Protein AF-A0A968MR74-F1 (afdb_monomer_lite)

Structure (mmCIF, N/CA/C/O backbone):
data_AF-A0A968MR74-F1
#
_entry.id   AF-A0A968MR74-F1
#
loop_
_atom_site.group_PDB
_atom_site.id
_atom_site.type_symbol
_atom_site.label_atom_id
_atom_site.label_alt_id
_atom_site.label_comp_id
_atom_site.label_asym_id
_atom_site.label_entity_id
_atom_site.label_seq_id
_atom_site.pdbx_PDB_ins_code
_atom_site.Cartn_x
_atom_site.Cartn_y
_atom_site.Cartn_z
_atom_site.occupancy
_atom_site.B_iso_or_equiv
_atom_site.auth_seq_id
_atom_site.auth_comp_id
_atom_site.auth_asym_id
_atom_site.auth_atom_id
_at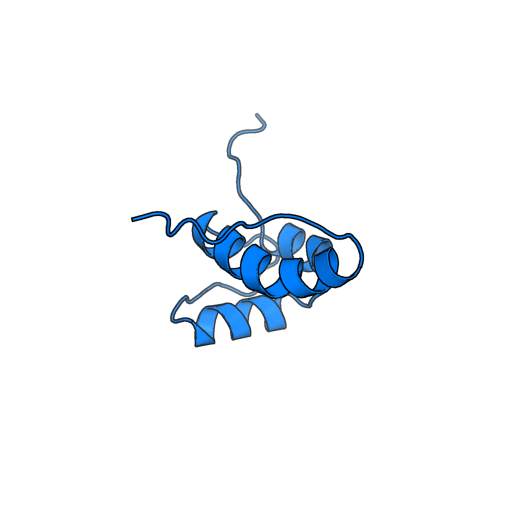om_site.pdbx_PDB_model_num
ATOM 1 N N . MET A 1 1 ? 6.102 15.796 -21.319 1.00 33.75 1 MET A N 1
ATOM 2 C CA . MET A 1 1 ? 5.097 14.754 -21.615 1.00 33.75 1 MET A CA 1
ATOM 3 C C . MET A 1 1 ? 4.887 13.970 -20.330 1.00 33.75 1 MET A C 1
ATOM 5 O O . MET A 1 1 ? 5.772 13.221 -19.934 1.00 33.75 1 MET A O 1
ATOM 9 N N . ILE A 1 2 ? 3.835 14.304 -19.576 1.00 48.06 2 ILE A N 1
ATOM 10 C CA . ILE A 1 2 ? 3.529 13.722 -18.257 1.00 48.06 2 ILE A CA 1
ATOM 11 C C . ILE A 1 2 ? 2.389 12.746 -18.498 1.00 48.06 2 ILE A C 1
ATOM 13 O O . ILE A 1 2 ? 1.231 13.007 -18.191 1.00 48.06 2 ILE A O 1
ATOM 17 N N . ASP A 1 3 ? 2.727 11.648 -19.154 1.00 52.53 3 ASP A N 1
ATOM 18 C CA . ASP A 1 3 ? 1.755 10.651 -19.543 1.00 52.53 3 ASP A CA 1
ATOM 19 C C . ASP A 1 3 ? 1.912 9.440 -18.650 1.00 52.53 3 ASP A C 1
ATOM 21 O O . ASP A 1 3 ? 3.005 8.906 -18.457 1.00 52.53 3 ASP A O 1
ATOM 25 N N . LYS A 1 4 ? 0.747 8.991 -18.192 1.00 46.94 4 LYS A N 1
ATOM 26 C CA . LYS A 1 4 ? 0.478 7.734 -17.510 1.00 46.94 4 LYS A CA 1
ATOM 27 C C . LYS A 1 4 ? 0.472 7.867 -15.989 1.00 46.94 4 LYS A C 1
ATOM 29 O O . LYS A 1 4 ? 1.469 8.082 -15.306 1.00 46.94 4 LYS A O 1
ATOM 34 N N . LYS A 1 5 ? -0.749 7.709 -15.483 1.00 57.88 5 LYS A N 1
ATOM 35 C CA . LYS A 1 5 ? -1.186 7.517 -14.100 1.00 57.88 5 LYS A CA 1
ATOM 36 C C . LYS A 1 5 ? -0.557 6.238 -13.522 1.00 57.88 5 LYS A C 1
ATOM 38 O O . LYS A 1 5 ? -1.251 5.301 -13.153 1.00 57.88 5 LYS A O 1
ATOM 43 N N . GLU A 1 6 ? 0.771 6.164 -13.534 1.00 63.66 6 GLU A N 1
ATOM 44 C CA . GLU A 1 6 ? 1.549 5.039 -13.035 1.00 63.66 6 GLU A CA 1
ATOM 45 C C . GLU A 1 6 ? 1.681 5.218 -11.538 1.00 63.66 6 GLU A C 1
ATOM 47 O O . GLU A 1 6 ? 2.439 6.056 -11.036 1.00 63.66 6 GLU A O 1
ATOM 52 N N . LEU A 1 7 ? 0.877 4.449 -10.818 1.00 75.38 7 LEU A N 1
ATOM 53 C CA . LEU A 1 7 ? 1.002 4.356 -9.387 1.00 75.38 7 LEU A CA 1
ATOM 54 C C . LEU A 1 7 ? 2.304 3.609 -9.096 1.00 75.38 7 LEU A C 1
ATOM 56 O O . LEU A 1 7 ? 2.420 2.410 -9.325 1.00 75.38 7 LEU A O 1
ATOM 60 N N . ARG A 1 8 ? 3.338 4.347 -8.698 1.00 86.88 8 ARG A N 1
ATOM 61 C CA . ARG A 1 8 ? 4.646 3.758 -8.406 1.00 86.88 8 ARG A CA 1
ATOM 62 C C . ARG A 1 8 ? 4.655 3.174 -7.007 1.00 86.88 8 ARG A C 1
ATOM 64 O O . ARG A 1 8 ? 4.112 3.775 -6.082 1.00 86.88 8 ARG A O 1
ATOM 71 N N . LEU A 1 9 ? 5.364 2.068 -6.838 1.00 86.81 9 LEU A N 1
ATOM 72 C CA . LEU A 1 9 ? 5.528 1.411 -5.544 1.00 86.81 9 LEU A CA 1
ATOM 73 C C . LEU A 1 9 ? 6.128 2.355 -4.485 1.00 86.81 9 LEU A C 1
ATOM 75 O O . LEU A 1 9 ? 5.701 2.352 -3.335 1.00 86.81 9 LEU A O 1
ATOM 79 N N . SER A 1 10 ? 7.033 3.253 -4.895 1.00 87.06 10 SER A N 1
ATOM 80 C CA . SER A 1 10 ? 7.565 4.328 -4.039 1.00 87.06 10 SER A CA 1
ATOM 81 C C . SER A 1 10 ? 6.511 5.304 -3.511 1.00 87.06 10 SER A C 1
ATOM 83 O O . SER A 1 10 ? 6.656 5.790 -2.390 1.00 87.06 10 SER A O 1
ATOM 85 N N . LYS A 1 11 ? 5.456 5.603 -4.284 1.00 85.75 11 LYS A N 1
ATOM 86 C CA . LYS A 1 11 ? 4.338 6.422 -3.792 1.00 85.75 11 LYS A CA 1
ATOM 87 C C . LYS A 1 11 ? 3.563 5.676 -2.714 1.00 85.75 11 LYS A C 1
ATOM 89 O O . LYS A 1 11 ? 3.259 6.274 -1.695 1.00 85.75 11 LYS A O 1
ATOM 94 N N . LEU A 1 12 ? 3.316 4.382 -2.912 1.00 84.12 12 LEU A N 1
ATOM 95 C CA . LEU A 1 12 ? 2.577 3.550 -1.956 1.00 84.12 12 LEU A CA 1
ATOM 96 C C . LEU A 1 12 ? 3.307 3.394 -0.632 1.00 84.12 12 LEU A C 1
ATOM 98 O O . LEU A 1 12 ? 2.720 3.594 0.423 1.00 84.12 12 LEU A O 1
ATOM 102 N N . ALA A 1 13 ? 4.605 3.105 -0.700 1.00 87.50 13 ALA A N 1
ATOM 103 C CA . ALA A 1 13 ? 5.455 3.013 0.478 1.00 87.50 13 ALA A CA 1
ATOM 104 C C . ALA A 1 13 ? 5.399 4.295 1.323 1.00 87.50 13 ALA A C 1
ATOM 106 O O . ALA A 1 13 ? 5.300 4.243 2.546 1.00 87.50 13 ALA A O 1
ATOM 107 N N . ARG A 1 14 ? 5.402 5.461 0.663 1.00 87.06 14 ARG A N 1
ATOM 108 C CA . ARG A 1 14 ? 5.315 6.766 1.332 1.00 87.06 14 ARG A CA 1
ATOM 109 C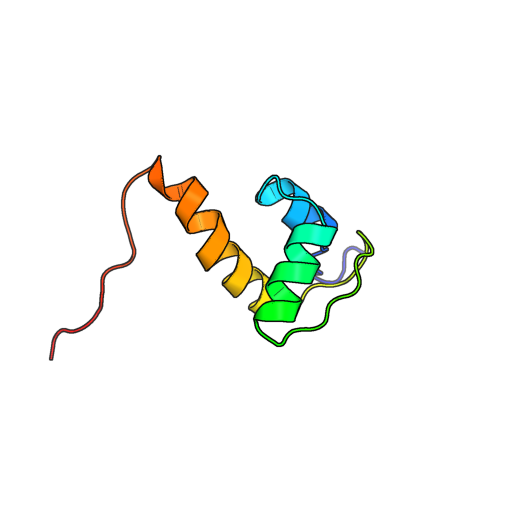 C . ARG A 1 14 ? 3.917 7.082 1.863 1.00 87.06 14 ARG A C 1
ATOM 111 O O . ARG A 1 14 ? 3.820 7.569 2.981 1.00 87.06 14 ARG A O 1
ATOM 118 N N . GLU A 1 15 ? 2.866 6.801 1.096 1.00 83.81 15 GLU A N 1
ATOM 119 C CA . GLU A 1 15 ? 1.467 7.015 1.504 1.00 83.81 15 GLU A CA 1
ATOM 120 C C . GLU A 1 15 ? 1.094 6.202 2.743 1.00 83.81 15 GLU A C 1
ATOM 122 O O . GLU A 1 15 ? 0.497 6.727 3.678 1.00 83.81 15 GLU A O 1
ATOM 127 N N . PHE A 1 16 ? 1.483 4.929 2.772 1.00 83.19 16 PHE A N 1
ATOM 128 C CA . PHE A 1 16 ? 1.149 4.025 3.869 1.00 83.19 16 PHE A CA 1
ATOM 129 C C . PHE A 1 16 ? 2.207 3.997 4.980 1.00 83.19 16 PHE A C 1
ATOM 131 O O . PHE A 1 16 ? 2.042 3.275 5.958 1.00 83.19 16 PHE A O 1
ATOM 138 N N . ASN A 1 17 ? 3.298 4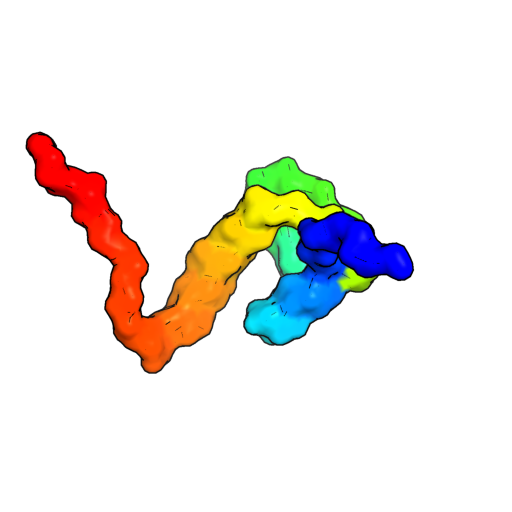.757 4.835 1.00 85.44 17 ASN A N 1
ATOM 139 C CA . ASN A 1 17 ? 4.440 4.745 5.755 1.00 85.44 17 ASN A CA 1
ATOM 140 C C . ASN A 1 17 ? 5.024 3.333 6.005 1.00 85.44 17 ASN A C 1
ATOM 142 O O . ASN A 1 17 ? 5.512 3.022 7.088 1.00 85.44 17 ASN A O 1
ATOM 146 N N . VAL A 1 18 ? 4.980 2.464 4.991 1.00 86.38 18 VAL A N 1
ATOM 147 C CA . VAL A 1 18 ? 5.493 1.083 5.042 1.00 86.38 18 VAL A CA 1
ATOM 148 C C . VAL A 1 18 ? 6.600 0.873 4.021 1.00 86.38 18 VAL A C 1
ATOM 150 O O . VAL A 1 18 ? 6.639 1.495 2.961 1.00 86.38 18 VAL A O 1
ATOM 153 N N . GLY A 1 19 ? 7.522 -0.037 4.333 1.00 89.75 19 GLY A N 1
ATOM 154 C CA . GLY A 1 19 ? 8.619 -0.382 3.437 1.00 89.75 19 GLY A CA 1
ATOM 155 C C . GLY A 1 19 ? 8.130 -0.997 2.124 1.00 89.75 19 GLY A C 1
ATOM 156 O O . GLY A 1 19 ? 7.153 -1.745 2.091 1.00 89.75 19 GLY A O 1
ATOM 157 N N . ILE A 1 20 ? 8.865 -0.739 1.039 1.00 90.50 20 ILE A N 1
ATOM 158 C CA . ILE A 1 20 ? 8.599 -1.340 -0.277 1.00 90.50 20 ILE A CA 1
ATOM 159 C C . ILE A 1 20 ? 8.572 -2.873 -0.177 1.00 90.50 20 ILE A C 1
ATOM 161 O O . ILE A 1 20 ? 7.647 -3.509 -0.674 1.00 90.50 20 ILE A O 1
ATOM 165 N N . SER A 1 21 ? 9.541 -3.458 0.530 1.00 90.81 21 SER A N 1
ATOM 166 C CA . SER A 1 21 ? 9.621 -4.902 0.761 1.00 90.81 21 SER A CA 1
ATOM 167 C C . SER A 1 21 ? 8.392 -5.444 1.495 1.00 90.81 21 SER A C 1
ATOM 169 O O . SER A 1 21 ? 7.907 -6.515 1.152 1.00 90.81 21 SER A O 1
ATOM 171 N N . THR A 1 22 ? 7.850 -4.690 2.458 1.00 91.06 22 THR A N 1
ATOM 172 C CA . THR A 1 22 ? 6.633 -5.055 3.199 1.00 91.06 22 THR A CA 1
ATOM 173 C C . THR A 1 22 ? 5.416 -5.086 2.283 1.00 91.06 22 THR A C 1
ATOM 175 O O . THR A 1 22 ? 4.642 -6.038 2.322 1.00 91.06 22 THR A O 1
ATOM 178 N N . ILE A 1 23 ? 5.272 -4.074 1.422 1.00 88.81 23 ILE A N 1
ATOM 179 C CA . ILE A 1 23 ? 4.190 -4.014 0.434 1.00 88.81 23 ILE A CA 1
ATOM 180 C C . ILE A 1 23 ? 4.285 -5.192 -0.540 1.00 88.81 23 ILE A C 1
ATOM 182 O O . ILE A 1 23 ? 3.280 -5.842 -0.823 1.00 88.81 23 ILE A O 1
ATOM 186 N N . VAL A 1 24 ? 5.485 -5.482 -1.046 1.00 90.31 24 VAL A N 1
ATOM 187 C CA . VAL A 1 24 ? 5.705 -6.604 -1.967 1.00 90.31 24 VAL A CA 1
ATOM 188 C C . VAL A 1 24 ? 5.390 -7.938 -1.301 1.00 90.31 24 VAL A C 1
ATOM 190 O O . VAL A 1 24 ? 4.697 -8.753 -1.902 1.00 90.31 24 VAL A O 1
ATOM 193 N N . ASP A 1 25 ? 5.844 -8.155 -0.066 1.00 91.44 25 ASP A N 1
ATOM 194 C CA . ASP A 1 25 ? 5.560 -9.382 0.684 1.00 91.44 25 ASP A CA 1
ATOM 195 C C . ASP A 1 25 ? 4.056 -9.556 0.944 1.00 91.44 25 ASP A C 1
ATOM 197 O O . ASP A 1 25 ? 3.505 -10.645 0.771 1.00 91.44 25 ASP A O 1
ATOM 201 N N . PHE A 1 26 ? 3.364 -8.461 1.274 1.00 90.06 26 PHE A N 1
ATOM 202 C CA . PHE A 1 26 ? 1.916 -8.447 1.457 1.00 90.06 26 PHE A CA 1
ATOM 203 C C . PHE A 1 26 ? 1.164 -8.818 0.173 1.00 90.06 26 PHE A C 1
ATOM 205 O O . PHE A 1 26 ? 0.302 -9.700 0.178 1.00 90.06 26 PHE A O 1
ATOM 212 N N . LEU A 1 27 ? 1.511 -8.178 -0.946 1.00 88.25 27 LEU A N 1
ATOM 213 C CA . LEU A 1 27 ? 0.910 -8.483 -2.241 1.00 88.25 27 LEU A CA 1
ATOM 214 C C . LEU A 1 27 ? 1.202 -9.927 -2.656 1.00 88.25 27 LEU A C 1
ATOM 216 O O . LEU A 1 27 ? 0.290 -10.632 -3.091 1.00 88.25 27 LEU A O 1
ATOM 220 N N . LYS A 1 28 ? 2.430 -10.403 -2.427 1.00 90.25 28 LYS A N 1
ATOM 221 C CA . LYS A 1 28 ? 2.837 -11.781 -2.717 1.00 90.25 28 LYS A CA 1
ATOM 222 C C . LYS A 1 28 ? 1.996 -12.789 -1.937 1.00 90.25 28 LYS A C 1
ATOM 224 O O . LYS A 1 28 ? 1.552 -13.776 -2.516 1.00 90.25 28 LYS A O 1
ATOM 229 N N . LYS A 1 29 ? 1.692 -12.508 -0.665 1.00 89.56 29 LYS A N 1
ATOM 230 C CA . LYS A 1 29 ? 0.781 -13.317 0.168 1.00 89.56 29 LYS A CA 1
ATOM 231 C C . LYS A 1 29 ? -0.663 -13.338 -0.341 1.00 89.56 29 LYS A C 1
ATOM 233 O O . LYS A 1 29 ? -1.332 -14.354 -0.192 1.00 89.56 29 LYS A O 1
ATOM 238 N N . LYS A 1 30 ? -1.140 -12.258 -0.970 1.00 85.44 30 LYS A N 1
ATOM 239 C CA . LYS A 1 30 ? -2.455 -12.209 -1.643 1.00 85.44 30 LYS A CA 1
ATOM 240 C C . LYS A 1 30 ? -2.461 -12.907 -3.015 1.00 85.44 30 LYS A C 1
ATOM 242 O O . LYS A 1 30 ? -3.512 -12.985 -3.638 1.00 85.44 30 LYS A O 1
ATOM 247 N N . GLY A 1 31 ? -1.315 -13.412 -3.484 1.00 87.81 31 GLY A N 1
ATOM 248 C CA . GLY A 1 31 ? -1.166 -14.048 -4.797 1.00 87.81 31 GLY A CA 1
ATOM 249 C C . GLY A 1 31 ? -0.712 -13.097 -5.911 1.00 87.81 31 GLY A C 1
ATOM 250 O O . GLY A 1 31 ? -0.702 -13.480 -7.078 1.00 87.81 31 GLY A O 1
ATOM 251 N N . HIS A 1 32 ? -0.312 -11.866 -5.578 1.00 86.19 32 HIS A N 1
ATOM 252 C CA . HIS A 1 32 ? 0.160 -10.867 -6.535 1.00 86.19 32 HIS A CA 1
ATOM 253 C C . HIS A 1 32 ? 1.677 -10.685 -6.447 1.00 86.19 32 HIS A C 1
ATOM 255 O O . HIS A 1 32 ? 2.207 -10.224 -5.441 1.00 86.19 32 HIS A O 1
ATOM 261 N N . THR A 1 33 ? 2.401 -10.997 -7.520 1.00 86.44 33 THR A N 1
ATOM 262 C CA . THR A 1 33 ? 3.860 -10.808 -7.553 1.00 86.44 33 THR A CA 1
ATOM 263 C C . THR A 1 33 ? 4.194 -9.419 -8.089 1.00 86.44 33 THR A C 1
ATOM 265 O O . THR A 1 33 ? 3.803 -9.079 -9.204 1.00 86.44 33 THR A O 1
ATOM 268 N N . VAL A 1 34 ? 4.916 -8.617 -7.303 1.00 86.69 34 VAL A N 1
ATOM 269 C CA . VAL A 1 34 ? 5.353 -7.262 -7.677 1.00 86.69 34 VAL A CA 1
ATOM 270 C C . VAL A 1 34 ? 6.844 -7.122 -7.417 1.00 86.69 34 VAL A C 1
ATOM 272 O O . VAL A 1 34 ? 7.359 -7.654 -6.439 1.00 86.69 34 VAL A O 1
ATOM 275 N N . ASP A 1 35 ? 7.541 -6.407 -8.293 1.00 89.12 35 ASP A N 1
ATOM 276 C CA . ASP A 1 35 ? 8.974 -6.180 -8.152 1.00 89.12 35 ASP A CA 1
ATOM 277 C C . ASP A 1 35 ? 9.272 -5.101 -7.087 1.00 89.12 35 ASP A C 1
ATOM 279 O O . ASP A 1 35 ? 8.649 -4.034 -7.131 1.00 89.12 35 ASP A O 1
ATOM 283 N N . PRO A 1 36 ? 10.221 -5.323 -6.153 1.00 88.31 36 PRO A N 1
ATOM 284 C CA . PRO A 1 36 ? 10.547 -4.394 -5.065 1.00 88.31 36 PRO A CA 1
ATOM 285 C C . PRO A 1 36 ? 11.288 -3.120 -5.497 1.00 88.31 36 PRO A C 1
ATOM 287 O O . PRO A 1 36 ? 11.831 -2.401 -4.658 1.00 88.31 36 PRO A O 1
ATOM 290 N N . ASN A 1 37 ? 11.310 -2.787 -6.784 1.00 87.75 37 ASN A N 1
ATOM 291 C CA . ASN A 1 37 ? 11.871 -1.534 -7.257 1.00 87.75 37 ASN A CA 1
ATOM 292 C C . ASN A 1 37 ? 10.919 -0.336 -6.975 1.00 87.75 37 ASN A C 1
ATOM 294 O O . ASN A 1 37 ? 9.727 -0.377 -7.283 1.00 87.75 37 ASN A O 1
ATOM 298 N N . PRO A 1 38 ? 11.404 0.795 -6.422 1.00 84.62 38 PRO A N 1
ATOM 299 C CA . PRO A 1 38 ? 10.595 2.004 -6.196 1.00 84.62 38 PRO A CA 1
ATOM 300 C C . PRO A 1 38 ? 9.952 2.579 -7.467 1.00 84.62 38 PRO A C 1
ATOM 302 O O . PRO A 1 38 ? 8.945 3.293 -7.385 1.00 84.62 38 PRO A O 1
ATOM 305 N N . A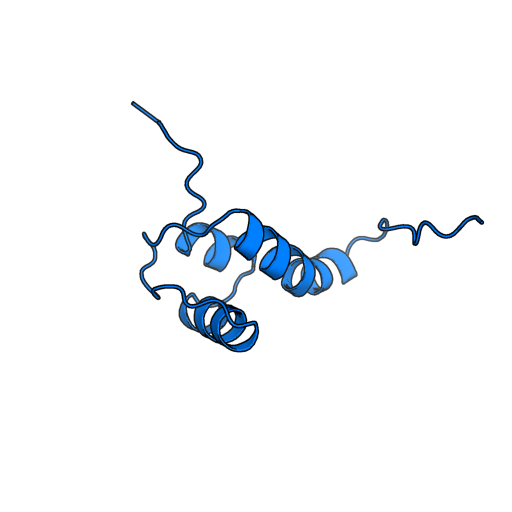SN A 1 39 ? 10.538 2.290 -8.631 1.00 86.81 39 ASN A N 1
ATOM 306 C CA . ASN A 1 39 ? 10.018 2.679 -9.939 1.00 86.81 39 ASN A CA 1
ATOM 307 C C . ASN A 1 39 ? 9.071 1.636 -10.546 1.00 86.81 39 ASN A C 1
ATOM 309 O O . ASN A 1 39 ? 8.538 1.874 -11.630 1.00 86.81 39 ASN A O 1
ATOM 313 N N . THR A 1 40 ? 8.833 0.516 -9.856 1.00 87.81 40 THR A N 1
ATOM 314 C CA . THR A 1 40 ? 7.866 -0.496 -10.276 1.00 87.81 40 THR A CA 1
ATOM 315 C C . THR A 1 40 ? 6.483 0.114 -10.381 1.00 87.81 40 THR A C 1
ATOM 317 O O . THR A 1 40 ? 6.014 0.837 -9.493 1.00 87.81 40 THR A O 1
ATOM 320 N N . LYS A 1 41 ? 5.829 -0.208 -11.493 1.00 85.00 41 LYS A N 1
ATOM 321 C CA . LYS A 1 41 ? 4.451 0.168 -11.774 1.00 85.00 41 LYS A CA 1
ATOM 322 C C . LYS A 1 41 ? 3.541 -0.792 -11.031 1.00 85.00 41 LYS A C 1
ATOM 324 O O . LYS A 1 41 ? 3.614 -2.001 -11.226 1.00 85.00 41 LYS A O 1
ATOM 329 N N . VAL A 1 42 ? 2.689 -0.236 -10.188 1.00 83.69 42 VAL A N 1
ATOM 330 C CA . VAL A 1 42 ? 1.697 -0.978 -9.425 1.00 83.69 42 VAL A CA 1
ATOM 331 C C . VAL A 1 42 ? 0.351 -0.759 -10.090 1.00 83.69 42 VAL A C 1
ATOM 333 O O . VAL A 1 42 ? -0.037 0.376 -10.382 1.00 83.69 42 VAL A O 1
ATOM 336 N N . ALA A 1 43 ? -0.349 -1.856 -10.366 1.00 83.12 43 ALA A N 1
ATOM 337 C CA . ALA A 1 43 ? -1.696 -1.770 -10.898 1.00 83.12 43 ALA A CA 1
ATOM 338 C C . ALA A 1 43 ? -2.612 -1.076 -9.872 1.00 83.12 43 ALA A C 1
ATOM 340 O O . ALA A 1 43 ? -2.476 -1.320 -8.669 1.00 83.12 43 ALA A O 1
ATOM 341 N N . PRO A 1 44 ? -3.560 -0.237 -10.320 1.00 80.00 44 PRO A N 1
ATOM 342 C CA . PRO A 1 44 ? -4.496 0.435 -9.421 1.00 80.00 44 PRO A CA 1
ATOM 343 C C . PRO A 1 44 ? -5.312 -0.555 -8.578 1.00 80.00 44 PRO A C 1
ATOM 345 O O . PRO A 1 44 ? -5.682 -0.228 -7.459 1.00 80.00 44 PRO A O 1
ATOM 348 N N . GLU A 1 45 ? -5.517 -1.781 -9.059 1.00 81.69 45 GLU A N 1
ATOM 349 C CA . GLU A 1 45 ? -6.185 -2.838 -8.291 1.00 81.69 45 GLU A CA 1
ATOM 350 C C . GLU A 1 45 ? -5.377 -3.260 -7.058 1.00 81.69 45 GLU A C 1
ATOM 352 O O . GLU A 1 45 ? -5.923 -3.380 -5.966 1.00 81.69 45 GLU A O 1
ATOM 357 N N . LEU A 1 46 ? -4.055 -3.401 -7.198 1.00 83.12 46 LEU A N 1
ATOM 358 C CA . LEU A 1 46 ? -3.163 -3.727 -6.081 1.00 83.12 46 LEU A CA 1
ATOM 359 C C . LEU A 1 46 ? -3.107 -2.584 -5.070 1.00 83.12 46 LEU A C 1
ATOM 361 O O . LEU A 1 46 ? -3.038 -2.819 -3.867 1.00 83.12 46 LEU A O 1
ATOM 365 N N . PHE A 1 47 ? -3.175 -1.345 -5.553 1.00 82.38 47 PHE A N 1
ATOM 366 C CA . PHE A 1 47 ? -3.322 -0.191 -4.680 1.00 82.38 47 PHE A CA 1
ATOM 367 C C . PHE A 1 47 ? -4.635 -0.196 -3.917 1.00 82.38 47 PHE A C 1
ATOM 369 O O . PHE A 1 47 ? -4.611 0.099 -2.733 1.00 82.38 47 PHE A O 1
ATOM 376 N N . ASP A 1 48 ? -5.755 -0.539 -4.547 1.00 81.88 48 ASP A N 1
ATOM 377 C CA . ASP A 1 48 ? -7.046 -0.596 -3.861 1.00 81.88 48 ASP A CA 1
ATOM 378 C C . ASP A 1 48 ? -7.032 -1.656 -2.747 1.00 81.88 48 ASP A C 1
ATOM 380 O O . ASP A 1 48 ? -7.554 -1.420 -1.659 1.00 81.88 48 ASP A O 1
ATOM 384 N N . VAL A 1 49 ? -6.350 -2.787 -2.973 1.00 84.44 49 VAL A N 1
ATOM 385 C CA . VAL A 1 49 ? -6.116 -3.817 -1.948 1.00 84.44 49 VAL A CA 1
ATOM 386 C C . VAL A 1 49 ? -5.248 -3.277 -0.807 1.00 84.44 49 VAL A C 1
ATOM 388 O O . VAL A 1 49 ? -5.624 -3.401 0.357 1.00 84.44 49 VAL A O 1
ATOM 391 N N . LEU A 1 50 ? -4.114 -2.643 -1.121 1.00 82.31 50 LEU A N 1
ATOM 392 C CA . LEU A 1 50 ? -3.229 -2.050 -0.114 1.00 82.31 50 LEU A CA 1
ATOM 393 C C . LEU A 1 50 ? -3.918 -0.921 0.653 1.00 82.31 50 LEU A C 1
ATOM 395 O O . LEU A 1 50 ? -3.824 -0.861 1.867 1.00 82.31 50 LEU A O 1
ATOM 399 N N . SER A 1 51 ? -4.652 -0.053 -0.032 1.00 80.00 51 SER A N 1
ATOM 400 C CA . SER A 1 51 ? -5.415 1.024 0.583 1.00 80.00 51 SER A CA 1
ATOM 401 C C . SER A 1 51 ? -6.525 0.463 1.461 1.00 80.00 51 SER A C 1
ATOM 403 O O . SER A 1 51 ? -6.687 0.905 2.584 1.00 80.00 51 SER A O 1
ATOM 405 N N . LYS A 1 52 ? -7.254 -0.574 1.053 1.00 80.06 52 LYS A N 1
ATOM 406 C CA . LYS A 1 52 ? -8.244 -1.195 1.948 1.00 80.06 52 LYS A CA 1
ATOM 407 C C . LYS A 1 52 ? -7.622 -1.738 3.234 1.00 80.06 52 LYS A C 1
ATOM 409 O O . LYS A 1 52 ? -8.222 -1.591 4.293 1.00 80.06 52 LYS A O 1
ATOM 414 N N . GLU A 1 53 ? -6.440 -2.330 3.155 1.00 81.00 53 GLU A N 1
ATOM 415 C CA . GLU A 1 53 ? -5.793 -2.980 4.300 1.00 81.00 53 GLU A CA 1
ATOM 416 C C . GLU A 1 53 ? -5.054 -1.957 5.178 1.00 81.00 53 GLU A C 1
ATOM 418 O O . GLU A 1 53 ? -5.335 -1.837 6.366 1.00 81.00 53 GLU A O 1
ATOM 423 N N . TYR A 1 54 ? -4.196 -1.127 4.582 1.00 78.94 54 TYR A N 1
ATOM 424 C CA . TYR A 1 54 ? -3.390 -0.122 5.282 1.00 78.94 54 TYR A CA 1
ATOM 425 C C . TYR A 1 54 ? -4.134 1.198 5.540 1.00 78.94 54 TYR A C 1
ATOM 427 O O . TYR A 1 54 ? -3.888 1.849 6.553 1.00 78.94 54 TYR A O 1
ATOM 435 N N . SER A 1 55 ? -5.080 1.616 4.689 1.00 69.38 55 SER A N 1
ATOM 436 C CA . SER A 1 55 ? -5.920 2.789 4.997 1.00 69.38 55 SER A CA 1
ATOM 437 C C . SER A 1 55 ? -6.979 2.497 6.056 1.00 69.38 55 SER A C 1
ATOM 439 O O . SER A 1 55 ? -7.506 3.459 6.608 1.00 69.38 55 SER A O 1
ATOM 441 N N . SER A 1 56 ? -7.287 1.233 6.374 1.00 58.75 56 SER A N 1
ATOM 442 C CA . SER A 1 56 ? -8.111 0.905 7.549 1.00 58.75 56 SER A CA 1
ATOM 443 C C . SER A 1 56 ? -7.389 1.269 8.851 1.00 58.75 56 SER A C 1
ATOM 445 O O . SER A 1 56 ? -8.013 1.811 9.759 1.00 58.75 56 SER A O 1
ATOM 447 N N . ASP A 1 57 ? -6.065 1.095 8.895 1.00 55.94 57 ASP A N 1
ATOM 448 C CA . ASP A 1 57 ? -5.214 1.510 10.018 1.00 55.94 57 ASP A CA 1
ATOM 449 C C . ASP A 1 57 ? -5.117 3.048 10.125 1.00 55.94 57 ASP A C 1
ATOM 451 O O . ASP A 1 57 ? -5.212 3.626 11.208 1.00 55.94 57 ASP A O 1
ATOM 455 N N . ILE A 1 58 ? -5.042 3.744 8.981 1.00 54.84 58 ILE A N 1
ATOM 456 C CA . ILE A 1 58 ? -4.968 5.217 8.920 1.00 54.84 58 ILE A CA 1
ATOM 457 C C . ILE A 1 58 ? -6.333 5.881 9.213 1.00 54.84 58 ILE A C 1
ATOM 459 O O . ILE A 1 58 ? -6.388 6.914 9.885 1.00 54.84 58 ILE A O 1
ATOM 463 N N . ASN A 1 59 ? -7.450 5.296 8.761 1.00 45.56 59 ASN A N 1
ATOM 464 C CA . ASN A 1 59 ? -8.804 5.824 9.006 1.00 45.56 59 ASN A CA 1
ATOM 465 C C . ASN A 1 59 ? -9.382 5.431 10.371 1.00 45.56 59 ASN A C 1
ATOM 467 O O . ASN A 1 59 ? -10.362 6.035 10.801 1.00 45.56 59 ASN A O 1
ATOM 471 N N . ALA A 1 60 ? -8.767 4.508 11.117 1.00 47.69 60 ALA A N 1
ATOM 472 C CA . ALA A 1 60 ? -9.189 4.215 12.489 1.00 47.69 60 ALA A CA 1
ATOM 473 C C . ALA A 1 60 ? -9.077 5.437 13.431 1.00 47.69 60 ALA A C 1
ATOM 475 O O . ALA A 1 60 ? -9.709 5.461 14.485 1.00 47.69 60 ALA A O 1
ATOM 476 N N . LYS A 1 61 ? -8.339 6.492 13.041 1.00 49.34 61 LYS A N 1
ATOM 477 C CA . LYS A 1 61 ? -8.281 7.773 13.770 1.00 49.34 61 LYS A CA 1
ATOM 478 C C . LYS A 1 61 ? -9.187 8.886 13.226 1.00 49.34 61 LYS A C 1
ATOM 480 O O . LYS A 1 61 ? -9.274 9.934 13.862 1.00 49.34 61 LYS A O 1
ATOM 485 N N . LYS A 1 62 ? -9.888 8.702 12.103 1.00 42.97 62 LYS A N 1
ATOM 486 C CA . LYS A 1 62 ? -10.812 9.715 11.565 1.00 42.97 62 LYS A CA 1
ATOM 487 C C . LYS A 1 62 ? -12.070 9.016 11.064 1.00 42.97 62 LYS A C 1
ATOM 489 O O . LYS A 1 62 ? -12.064 8.383 10.019 1.00 42.97 62 LYS A O 1
ATOM 494 N N . GLY A 1 63 ? -13.113 9.066 11.887 1.00 52.25 63 GLY A N 1
ATOM 495 C CA . GLY A 1 63 ? -14.322 8.277 11.704 1.00 52.25 63 GLY A CA 1
ATOM 496 C C . GLY A 1 63 ? -15.000 8.422 10.337 1.00 52.25 63 GLY A C 1
ATOM 497 O O . GLY A 1 63 ? -14.886 9.447 9.672 1.00 52.25 63 GLY A O 1
ATOM 498 N N . ILE A 1 64 ? -15.818 7.399 10.055 1.00 49.22 64 ILE A N 1
ATOM 499 C CA . ILE A 1 64 ? -16.928 7.340 9.089 1.00 49.22 64 ILE A CA 1
ATOM 500 C C . ILE A 1 64 ? -16.567 6.825 7.681 1.00 49.22 64 ILE A C 1
ATOM 502 O O . ILE A 1 64 ? -15.899 7.488 6.898 1.00 49.22 64 ILE A O 1
ATOM 506 N N . GLY A 1 65 ? -17.185 5.687 7.319 1.00 48.91 65 GLY A N 1
ATOM 507 C CA . GLY A 1 65 ? -17.812 5.552 5.998 1.00 48.91 65 GLY A CA 1
ATOM 508 C C . GLY A 1 65 ? -17.373 4.406 5.083 1.00 48.91 65 GLY A C 1
ATOM 509 O O . GLY A 1 65 ? -16.859 4.672 4.005 1.00 48.91 65 GLY A O 1
ATOM 510 N N . LYS A 1 66 ? -17.725 3.152 5.403 1.00 42.19 66 LYS A N 1
ATOM 511 C CA . LYS A 1 66 ? -18.279 2.230 4.388 1.00 42.19 66 LYS A CA 1
ATOM 512 C C . LYS A 1 66 ? -19.450 1.461 4.987 1.00 42.19 66 LYS A C 1
ATOM 514 O O . LYS A 1 66 ? -19.279 0.452 5.667 1.00 42.19 66 LYS A O 1
ATOM 519 N N . SER A 1 67 ? -20.646 1.987 4.734 1.00 43.28 67 SER A N 1
ATOM 520 C CA . SER A 1 67 ? -21.912 1.286 4.895 1.00 43.28 67 SER A CA 1
ATOM 521 C C . SER A 1 67 ? -21.824 -0.090 4.241 1.00 43.28 67 SER A C 1
ATOM 523 O O . SER A 1 67 ? -21.565 -0.200 3.041 1.00 43.28 67 SER A O 1
ATOM 525 N N . LYS A 1 68 ? -22.085 -1.139 5.024 1.00 42.09 68 LYS A N 1
ATOM 526 C CA . LYS A 1 68 ? -22.633 -2.381 4.488 1.00 42.09 68 LYS A CA 1
ATOM 527 C C . LYS A 1 68 ? -23.963 -2.018 3.828 1.00 42.09 68 LYS A C 1
ATOM 529 O O . LYS A 1 68 ? -24.945 -1.768 4.517 1.00 42.09 68 LYS A O 1
ATOM 534 N N . SER A 1 69 ? -23.973 -1.950 2.501 1.00 50.25 69 SER A N 1
ATOM 535 C CA . SER A 1 69 ? -25.202 -2.152 1.745 1.00 50.25 69 SER A C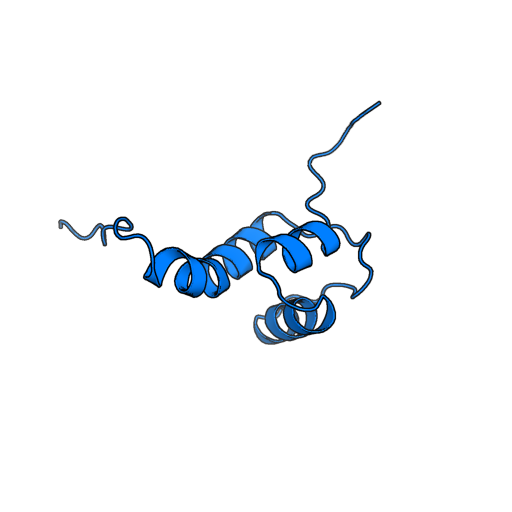A 1
ATOM 536 C C . SER A 1 69 ? -25.587 -3.617 1.913 1.00 50.25 69 SER A C 1
ATOM 538 O O . SER A 1 69 ? -24.912 -4.502 1.393 1.00 50.25 69 SER A O 1
ATOM 540 N N . ALA A 1 70 ? -26.620 -3.850 2.709 1.00 45.91 70 ALA A N 1
ATOM 541 C CA . ALA A 1 70 ? -27.502 -5.000 2.598 1.00 45.91 70 ALA A CA 1
ATOM 542 C C . ALA A 1 70 ? -28.855 -4.561 3.169 1.00 45.91 70 ALA A C 1
ATOM 544 O O . ALA A 1 70 ? -29.207 -4.871 4.303 1.00 45.91 70 ALA 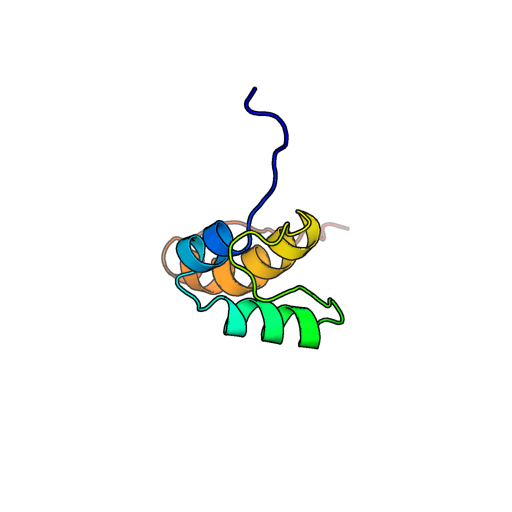A O 1
ATOM 545 N N . LEU A 1 71 ? -29.556 -3.739 2.386 1.00 43.75 71 LEU A N 1
ATOM 546 C CA . LEU A 1 71 ? -31.008 -3.680 2.414 1.00 43.75 71 LEU A CA 1
ATOM 547 C C . LEU A 1 71 ? -31.484 -4.556 1.248 1.00 43.75 71 LEU A C 1
ATOM 549 O O . LEU A 1 71 ? -31.427 -4.125 0.098 1.00 43.75 71 LEU A O 1
ATOM 553 N N . SER A 1 72 ? -31.846 -5.799 1.554 1.00 40.97 72 SER A N 1
ATOM 554 C CA . SER A 1 72 ? -32.923 -6.578 0.932 1.00 40.97 72 SER A CA 1
ATOM 555 C C . SER A 1 72 ? -33.145 -7.844 1.743 1.00 40.97 72 SER A C 1
ATOM 557 O O . SER A 1 72 ? -32.147 -8.385 2.267 1.00 40.97 72 SER A O 1
#

Foldseek 3Di:
DPDDPFPFLLNLCVVLVHQLVVLQVVCVVVVHHWDSDRRTGDDVVSVVVSCVVSVVVVCVPPDDDDDDPDDD

Secondary structure (DSSP, 8-state):
------EEHHHHHHHTT--HHHHHHHHHHTT------TTPEEPHHHHHHHHHHHHHHHHTTS----------

Sequence (72 aa):
MIDKKELRLSKLAREFNVGISTIVDFLKKKGHTVDPNPNTKVAPELFDVLSKEYSSDINAKKGIGKSKSALS

Radius of gyration: 14.23 Å; chains: 1; bounding box: 45×29×35 Å

pLDDT: mean 73.62, std 17.92, range [33.75, 91.44]